Protein AF-A0A1M5D6R0-F1 (afdb_monomer_lite)

Radius of gyration: 14.8 Å; chains: 1; bounding box: 32×32×40 Å

Foldseek 3Di:
DDDDPLSVLLLDKLQQDDLVQQWGDDPPDIDHDDPVVSVCQCVQCVPPNTAGSAFDPDADDPVDQDPPNQARPVPNTGRQDQVNVQVVQQVVQLVVDPVSRGDGSNPDDPDD

Secondary structure (DSSP, 8-state):
----HHHHHHT-BGGGEETTTTEEEETTEEEE--HHHHHHHHHHHTT--SSBSSB-SSPPPGGG---GGGB-TTT-PBBPPHHHHHHHHHHHHGGGSTTSS---TTT-----

pLDDT: mean 92.55, std 9.16, range [39.62, 98.12]

Sequence (112 aa):
MRVGPSARVLSLNVEHLDLAGRHARLGQTSIRWRTATAQLLPHLIAGRTRGPLFLSDRRPAPARRPAETDLCPETGRRRLSYERAEYLFKQATTTLDPTGAGYTLRQLRPRA

Structure (mmCIF, N/CA/C/O backbone):
data_AF-A0A1M5D6R0-F1
#
_entry.id   AF-A0A1M5D6R0-F1
#
loop_
_atom_site.group_PDB
_atom_site.id
_atom_site.type_symbol
_atom_site.label_atom_id
_atom_site.label_alt_id
_atom_site.label_comp_id
_atom_site.label_asym_id
_atom_site.label_entity_id
_atom_site.label_seq_id
_atom_site.pdbx_PDB_ins_code
_atom_site.Cartn_x
_atom_site.Cartn_y
_atom_site.Cartn_z
_atom_site.occupancy
_atom_site.B_iso_or_equiv
_atom_site.auth_seq_id
_atom_site.auth_comp_id
_atom_site.auth_asym_id
_atom_site.auth_atom_id
_atom_site.pdbx_PDB_model_num
ATOM 1 N N . MET A 1 1 ? 14.025 13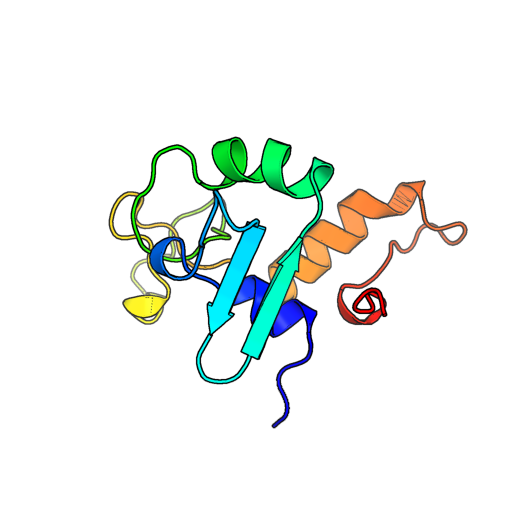.741 8.201 1.00 39.62 1 MET A N 1
ATOM 2 C CA . MET A 1 1 ? 14.077 12.933 6.959 1.00 39.62 1 MET A CA 1
ATOM 3 C C . MET A 1 1 ? 12.732 13.046 6.242 1.00 39.62 1 MET A C 1
ATOM 5 O O . MET A 1 1 ? 11.723 12.660 6.818 1.00 39.62 1 MET A O 1
ATOM 9 N N . ARG A 1 2 ? 12.656 13.655 5.047 1.00 50.28 2 ARG A N 1
ATOM 10 C CA . ARG A 1 2 ? 11.379 13.746 4.309 1.00 50.28 2 ARG A CA 1
ATOM 11 C C . ARG A 1 2 ? 11.038 12.366 3.746 1.00 50.28 2 ARG A C 1
ATOM 13 O O . ARG A 1 2 ? 11.676 11.912 2.805 1.00 50.28 2 ARG A O 1
ATOM 20 N N . VAL A 1 3 ? 10.027 11.717 4.316 1.00 60.84 3 VAL A N 1
ATOM 21 C CA . VAL A 1 3 ? 9.436 10.489 3.769 1.00 60.84 3 VAL A CA 1
ATOM 22 C C . VAL A 1 3 ? 8.895 10.801 2.368 1.00 60.84 3 VAL A C 1
ATOM 24 O O . VAL A 1 3 ? 8.093 11.731 2.212 1.00 60.84 3 VAL A O 1
ATOM 27 N N . GLY A 1 4 ? 9.382 10.076 1.355 1.00 77.62 4 GLY A N 1
ATOM 28 C CA . GLY A 1 4 ? 8.967 10.246 -0.041 1.00 77.62 4 GLY A CA 1
ATOM 29 C C . GLY A 1 4 ? 7.482 9.906 -0.257 1.00 77.62 4 GLY A C 1
ATOM 30 O O . GLY A 1 4 ? 6.893 9.224 0.583 1.00 77.62 4 GLY A O 1
ATOM 31 N N . PRO A 1 5 ? 6.856 10.348 -1.365 1.00 84.69 5 PRO A N 1
ATOM 32 C CA . PRO A 1 5 ? 5.413 10.194 -1.587 1.00 84.69 5 PRO A CA 1
ATOM 33 C C . PRO A 1 5 ? 4.907 8.754 -1.428 1.00 84.69 5 PRO A C 1
ATOM 35 O O . PRO A 1 5 ? 3.944 8.518 -0.704 1.00 84.69 5 PRO A O 1
ATOM 38 N N . SER A 1 6 ? 5.604 7.781 -2.020 1.00 91.19 6 SER A N 1
ATOM 39 C CA . SER A 1 6 ? 5.233 6.360 -1.966 1.00 91.19 6 SER A CA 1
ATOM 40 C C . SER A 1 6 ? 5.288 5.796 -0.545 1.00 91.19 6 SER A C 1
ATOM 42 O O . SER A 1 6 ? 4.402 5.054 -0.133 1.00 91.19 6 SER A O 1
ATOM 44 N N . ALA A 1 7 ? 6.275 6.209 0.253 1.00 91.56 7 ALA A N 1
ATOM 45 C CA . ALA A 1 7 ? 6.374 5.786 1.645 1.00 91.56 7 ALA A CA 1
ATOM 46 C C . ALA A 1 7 ? 5.234 6.359 2.514 1.00 91.56 7 ALA A C 1
ATOM 48 O O . ALA A 1 7 ? 4.767 5.674 3.419 1.00 91.56 7 ALA A O 1
ATOM 49 N N . ARG A 1 8 ? 4.706 7.553 2.193 1.00 92.38 8 ARG A N 1
ATOM 50 C CA . ARG A 1 8 ? 3.501 8.097 2.856 1.00 92.38 8 ARG A CA 1
ATOM 51 C C . ARG A 1 8 ? 2.230 7.330 2.497 1.00 92.38 8 ARG A C 1
ATOM 53 O O . ARG A 1 8 ? 1.358 7.162 3.342 1.00 92.38 8 ARG A O 1
ATOM 60 N N . VAL A 1 9 ? 2.115 6.867 1.252 1.00 94.62 9 VAL A N 1
ATOM 61 C CA . VAL A 1 9 ? 0.996 6.008 0.829 1.00 94.62 9 VAL A CA 1
ATOM 62 C C . VAL A 1 9 ? 1.040 4.676 1.584 1.00 94.62 9 VAL A C 1
ATOM 64 O O . VAL A 1 9 ? 0.021 4.237 2.109 1.00 94.62 9 VAL A O 1
ATOM 67 N N . LEU A 1 10 ? 2.223 4.067 1.716 1.00 95.44 10 LEU A N 1
ATOM 68 C CA . LEU A 1 10 ? 2.401 2.813 2.459 1.00 95.44 10 LEU A CA 1
ATOM 69 C C . LEU A 1 10 ? 2.119 2.952 3.965 1.00 95.44 10 LEU A C 1
ATOM 71 O O . LEU A 1 10 ? 1.711 1.979 4.603 1.00 95.44 10 LEU A O 1
ATOM 75 N N . SER A 1 11 ? 2.277 4.149 4.538 1.00 95.44 11 SER A N 1
ATOM 76 C CA . SER A 1 11 ? 1.948 4.420 5.943 1.00 95.44 11 SER A CA 1
ATOM 77 C C . SER A 1 11 ? 0.461 4.694 6.202 1.00 95.44 11 SER A C 1
ATOM 79 O O . SER A 1 11 ? 0.084 4.925 7.348 1.00 95.44 11 SER A O 1
ATOM 81 N N . LEU A 1 12 ? -0.406 4.687 5.182 1.00 96.75 12 LEU A N 1
ATOM 82 C CA . LEU A 1 12 ? -1.842 4.878 5.397 1.00 96.75 12 LEU A CA 1
ATOM 83 C C . LEU A 1 12 ? -2.453 3.716 6.189 1.00 96.75 12 LEU A C 1
ATOM 85 O O . LEU A 1 12 ? -2.106 2.550 5.985 1.00 96.75 12 LEU A O 1
ATOM 89 N N . ASN A 1 13 ? -3.393 4.053 7.063 1.00 97.12 13 ASN A N 1
ATOM 90 C CA . ASN A 1 13 ? -4.329 3.124 7.669 1.00 97.12 13 ASN A CA 1
ATOM 91 C C . ASN A 1 13 ? -5.707 3.300 7.033 1.00 97.12 13 ASN A C 1
ATOM 93 O O . ASN A 1 13 ? -5.957 4.305 6.364 1.00 97.12 13 ASN A O 1
ATOM 97 N N . VAL A 1 14 ? -6.595 2.333 7.248 1.00 97.81 14 VAL A N 1
ATOM 98 C CA . VAL A 1 14 ? -7.977 2.397 6.758 1.00 97.81 14 VAL A CA 1
ATOM 99 C C . VAL A 1 14 ? -8.711 3.607 7.341 1.00 97.81 14 VAL A C 1
ATOM 101 O O . VAL A 1 14 ? -9.369 4.326 6.597 1.00 97.81 14 VAL A O 1
ATOM 104 N N . GLU A 1 15 ? -8.511 3.913 8.624 1.00 96.25 15 GLU A N 1
ATOM 105 C CA . GLU A 1 15 ? -9.126 5.067 9.292 1.00 96.25 15 GLU A CA 1
ATOM 106 C C . GLU A 1 15 ? -8.645 6.432 8.766 1.00 96.25 15 GLU A C 1
ATOM 108 O O . GLU A 1 15 ? -9.239 7.460 9.077 1.00 96.25 15 GLU A O 1
ATOM 113 N N . HIS A 1 16 ? -7.588 6.470 7.947 1.00 97.19 16 HIS A N 1
ATOM 114 C CA . HIS A 1 16 ? -7.155 7.704 7.287 1.00 97.19 16 HIS A CA 1
ATOM 115 C C . HIS A 1 16 ? -7.953 8.011 6.013 1.00 97.19 16 HIS A C 1
ATOM 117 O O . HIS A 1 16 ? -7.766 9.089 5.444 1.00 97.19 16 HIS A O 1
ATOM 123 N N . LEU A 1 17 ? -8.752 7.061 5.509 1.00 97.56 17 LEU A N 1
ATOM 124 C CA . LEU A 1 17 ? -9.401 7.147 4.203 1.00 97.56 17 LEU A CA 1
ATOM 125 C C . LEU A 1 17 ? -10.796 7.772 4.301 1.00 97.56 17 LEU A C 1
ATOM 127 O O . LEU A 1 17 ? -11.673 7.259 4.986 1.00 97.56 17 LEU A O 1
ATOM 131 N N . ASP A 1 18 ? -11.034 8.803 3.497 1.00 96.88 18 ASP A N 1
ATOM 132 C CA . ASP A 1 18 ? -12.366 9.221 3.073 1.00 96.88 18 ASP A CA 1
ATOM 133 C C . ASP A 1 18 ? -12.642 8.631 1.681 1.00 96.88 18 ASP A C 1
ATOM 135 O O . ASP A 1 18 ? -12.180 9.132 0.647 1.00 96.88 18 ASP A O 1
ATOM 139 N N . LEU A 1 19 ? -13.379 7.517 1.659 1.00 96.50 19 LEU A N 1
ATOM 140 C CA . LEU A 1 19 ? -13.705 6.797 0.427 1.00 96.50 19 LEU A CA 1
ATOM 141 C C . LEU A 1 19 ? -14.652 7.592 -0.478 1.00 96.50 19 LEU A C 1
ATOM 143 O O . LEU A 1 19 ? -14.474 7.576 -1.699 1.00 96.50 19 LEU A O 1
ATOM 147 N N . ALA A 1 20 ? -15.613 8.315 0.104 1.00 95.19 20 ALA A N 1
ATOM 148 C CA . ALA A 1 20 ? -16.582 9.111 -0.642 1.00 95.19 20 ALA A CA 1
ATOM 149 C C . ALA A 1 20 ? -15.909 10.344 -1.265 1.00 95.19 20 ALA A C 1
ATOM 151 O O . ALA A 1 20 ? -16.039 10.591 -2.468 1.00 95.19 20 ALA A O 1
ATOM 152 N N . GLY A 1 21 ? -15.110 11.065 -0.474 1.00 96.25 21 GLY A N 1
ATOM 153 C CA . GLY A 1 21 ? -14.336 12.224 -0.920 1.00 96.25 21 GLY A CA 1
ATOM 154 C C . GLY A 1 21 ? -13.060 11.880 -1.692 1.00 96.25 21 GLY A C 1
ATOM 155 O O . GLY A 1 21 ? -12.360 12.792 -2.139 1.00 96.25 21 GLY A O 1
ATOM 156 N N . ARG A 1 22 ? -12.745 10.588 -1.867 1.00 97.44 22 ARG A N 1
ATOM 157 C CA . ARG A 1 22 ? -11.571 10.062 -2.587 1.00 97.44 22 ARG A CA 1
ATOM 158 C C . ARG A 1 22 ? -10.248 10.695 -2.152 1.00 97.44 22 ARG A C 1
ATOM 160 O O . ARG A 1 22 ? -9.410 11.072 -2.985 1.00 97.44 22 ARG A O 1
ATOM 167 N N . HIS A 1 23 ? -10.068 10.829 -0.845 1.00 96.38 23 HIS A N 1
ATOM 168 C CA . HIS A 1 23 ? -8.836 11.354 -0.284 1.00 96.38 23 HIS A CA 1
ATOM 169 C C . HIS A 1 23 ? -8.482 10.703 1.051 1.00 96.38 23 HIS A C 1
ATOM 171 O O . HIS A 1 23 ? -9.323 10.139 1.734 1.00 96.38 23 HIS A O 1
ATOM 177 N N . ALA A 1 24 ? -7.213 10.790 1.428 1.00 96.44 24 ALA A N 1
ATOM 178 C CA . ALA A 1 24 ? -6.724 10.406 2.738 1.00 96.44 24 ALA A CA 1
ATOM 179 C C . ALA A 1 24 ? -5.994 11.576 3.383 1.00 96.44 24 ALA A C 1
ATOM 181 O O . ALA A 1 24 ? -5.408 12.416 2.685 1.00 96.44 24 ALA A O 1
ATOM 182 N N . ARG A 1 25 ? -5.999 11.611 4.716 1.00 93.75 25 ARG A N 1
ATOM 183 C CA . ARG A 1 25 ? -5.272 12.610 5.502 1.00 93.75 25 ARG A CA 1
ATOM 184 C C . ARG A 1 25 ? -4.326 11.923 6.484 1.00 93.75 25 ARG A C 1
ATOM 186 O O . ARG A 1 25 ? -4.727 11.044 7.234 1.00 93.75 25 ARG A O 1
ATOM 193 N N . LEU A 1 26 ? -3.065 12.346 6.470 1.00 89.50 26 LEU A N 1
ATOM 194 C CA . LEU A 1 26 ? -2.013 11.885 7.374 1.00 89.50 26 LEU A CA 1
ATOM 195 C C . LEU A 1 26 ? -1.252 13.106 7.898 1.00 89.50 26 LEU A C 1
ATOM 197 O O . LEU A 1 26 ? -0.402 13.672 7.202 1.00 89.50 26 LEU A O 1
ATOM 201 N N . GLY A 1 27 ? -1.595 13.548 9.109 1.00 87.62 27 GLY A N 1
ATOM 202 C CA . GLY A 1 27 ? -1.135 14.833 9.637 1.00 87.62 27 GLY A CA 1
ATOM 203 C C . GLY A 1 27 ? -1.466 15.972 8.666 1.00 87.62 27 GLY A C 1
AT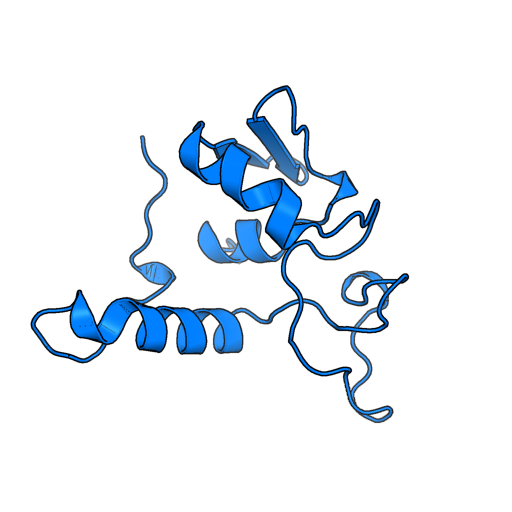OM 204 O O . GLY A 1 27 ? -2.612 16.135 8.255 1.00 87.62 27 GLY A O 1
ATOM 205 N N . GLN A 1 28 ? -0.443 16.719 8.245 1.00 86.12 28 GLN A N 1
ATOM 206 C CA . GLN A 1 28 ? -0.575 17.824 7.282 1.00 86.12 28 GLN A CA 1
ATOM 207 C C . GLN A 1 28 ? -0.578 17.375 5.809 1.00 86.12 28 GLN A C 1
ATOM 209 O O . GLN A 1 28 ? -0.709 18.195 4.905 1.00 86.12 28 GLN A O 1
ATOM 214 N N . THR A 1 29 ? -0.406 16.079 5.530 1.00 85.94 29 THR A N 1
ATOM 215 C CA . THR A 1 29 ? -0.397 15.563 4.155 1.00 85.94 29 THR A CA 1
ATOM 216 C C . THR A 1 29 ? -1.796 15.113 3.748 1.00 85.94 29 THR A C 1
ATOM 218 O O . THR A 1 29 ? -2.420 14.318 4.450 1.00 85.94 29 THR A O 1
ATOM 221 N N . SER A 1 30 ? -2.257 15.559 2.578 1.00 91.94 30 SER A N 1
ATOM 222 C CA . SER A 1 30 ? -3.440 15.012 1.908 1.00 91.94 30 SER A CA 1
ATOM 223 C C . SER A 1 30 ? -3.032 14.242 0.653 1.00 91.94 30 SER A C 1
ATOM 225 O O . SER A 1 30 ? -2.172 14.689 -0.105 1.00 91.94 30 SER A O 1
ATOM 227 N N . ILE A 1 31 ? -3.638 13.075 0.445 1.00 93.75 31 ILE A N 1
ATOM 228 C CA . ILE A 1 31 ? -3.453 12.234 -0.740 1.00 93.75 31 ILE A CA 1
ATOM 229 C C . ILE A 1 31 ? -4.815 12.113 -1.411 1.00 93.75 31 ILE A C 1
ATOM 231 O O . ILE A 1 31 ? -5.769 11.715 -0.757 1.00 93.75 31 ILE A O 1
ATOM 235 N N . ARG A 1 32 ? -4.918 12.439 -2.699 1.00 94.88 32 ARG A N 1
ATOM 236 C CA . ARG A 1 32 ? -6.148 12.271 -3.486 1.00 94.88 32 ARG A CA 1
ATOM 237 C C . ARG A 1 32 ? -5.979 11.162 -4.509 1.00 94.88 32 ARG A C 1
ATOM 239 O O . ARG A 1 32 ? -4.874 10.934 -5.001 1.00 94.88 32 ARG A O 1
ATOM 246 N N . TRP A 1 33 ? -7.078 10.513 -4.870 1.00 94.81 33 TRP A N 1
ATOM 247 C CA . TRP A 1 33 ? -7.083 9.507 -5.926 1.00 94.81 33 TRP A CA 1
ATOM 248 C C . TRP A 1 33 ? -8.271 9.653 -6.873 1.00 94.81 33 TRP A C 1
ATOM 250 O O . TRP A 1 33 ? -9.266 10.322 -6.596 1.00 94.81 33 TRP A O 1
ATOM 260 N N . ARG A 1 34 ? -8.140 9.031 -8.047 1.00 95.06 34 ARG A N 1
ATOM 261 C CA . ARG A 1 34 ? -9.162 9.041 -9.100 1.00 95.06 34 ARG A CA 1
ATOM 262 C C . ARG A 1 34 ? -10.065 7.813 -8.995 1.00 95.06 34 ARG A C 1
ATOM 264 O O . ARG A 1 34 ? -9.796 6.888 -8.230 1.00 95.06 34 ARG A O 1
ATOM 271 N N . THR A 1 35 ? -11.114 7.795 -9.813 1.00 96.00 35 THR A N 1
ATOM 272 C CA . THR A 1 35 ? -12.123 6.727 -9.875 1.00 96.00 35 THR A CA 1
ATOM 273 C C . THR A 1 35 ? -11.518 5.326 -9.988 1.00 96.00 35 THR A C 1
ATOM 275 O O . THR A 1 35 ? -11.930 4.444 -9.247 1.00 96.00 35 THR A O 1
ATOM 278 N N . ALA A 1 36 ? -10.492 5.130 -10.826 1.00 95.31 36 ALA A N 1
ATOM 279 C CA . ALA A 1 36 ? -9.852 3.820 -10.992 1.00 95.31 36 ALA A CA 1
ATOM 280 C C . ALA A 1 36 ? -9.265 3.275 -9.675 1.00 95.31 36 ALA A C 1
ATOM 282 O O . ALA A 1 36 ? -9.478 2.121 -9.324 1.00 95.31 36 ALA A O 1
ATOM 283 N N . THR A 1 37 ? -8.586 4.114 -8.887 1.00 95.62 37 THR A N 1
ATOM 284 C CA . THR A 1 37 ? -8.097 3.711 -7.558 1.00 95.62 37 THR A CA 1
ATOM 285 C C . THR A 1 37 ? -9.251 3.474 -6.587 1.00 95.62 37 THR A C 1
ATOM 287 O O . THR A 1 37 ? -9.200 2.531 -5.805 1.00 95.62 37 THR A O 1
ATOM 290 N N . ALA A 1 38 ? -10.308 4.293 -6.652 1.00 97.12 38 ALA A N 1
ATOM 291 C CA . ALA A 1 38 ? -11.481 4.131 -5.792 1.00 97.12 38 ALA A CA 1
ATOM 292 C C . ALA A 1 38 ? -12.173 2.772 -6.000 1.00 97.12 38 ALA A C 1
ATOM 294 O O . ALA A 1 38 ? -12.647 2.190 -5.034 1.00 97.12 38 ALA A O 1
ATOM 295 N N . GLN A 1 39 ? -12.170 2.235 -7.222 1.00 97.06 39 GLN A N 1
ATOM 296 C CA . GLN A 1 39 ? -12.718 0.908 -7.531 1.00 97.06 39 GLN A CA 1
ATOM 297 C C . GLN A 1 39 ? -11.867 -0.245 -6.965 1.00 97.06 39 GLN A C 1
ATOM 299 O O . GLN A 1 39 ? -12.392 -1.310 -6.639 1.00 97.06 39 GLN A O 1
ATOM 304 N N . LEU A 1 40 ? -10.557 -0.041 -6.807 1.00 97.25 40 LEU A N 1
ATOM 305 C CA . LEU A 1 40 ? -9.641 -1.050 -6.262 1.00 97.25 40 LEU A CA 1
ATOM 306 C C . LEU A 1 40 ? -9.601 -1.049 -4.727 1.00 97.25 40 LEU A C 1
ATOM 308 O O . LEU A 1 40 ? -9.341 -2.088 -4.120 1.00 97.25 40 LEU A O 1
ATOM 312 N N . LEU A 1 41 ? -9.873 0.093 -4.087 1.00 97.62 41 LEU A N 1
ATOM 313 C CA . LEU A 1 41 ? -9.784 0.231 -2.631 1.00 97.62 41 LEU A CA 1
ATOM 314 C C . LEU A 1 41 ? -10.657 -0.762 -1.846 1.00 97.62 41 LEU A C 1
ATOM 316 O O . LEU A 1 41 ? -10.118 -1.341 -0.907 1.00 97.62 41 LEU A O 1
ATOM 320 N N . PRO A 1 42 ? -11.928 -1.041 -2.200 1.00 97.31 42 PRO A N 1
ATOM 321 C CA . PRO A 1 42 ? -12.736 -2.027 -1.478 1.00 97.31 42 PRO A CA 1
ATOM 322 C C . PRO A 1 42 ? -12.088 -3.416 -1.416 1.00 97.31 42 PRO A C 1
ATOM 324 O O . PRO A 1 42 ? -12.106 -4.053 -0.366 1.00 97.31 42 PRO A O 1
ATOM 327 N N . HIS A 1 43 ? -11.443 -3.847 -2.505 1.00 96.12 43 HIS A N 1
ATOM 328 C CA . HIS A 1 43 ? -10.734 -5.126 -2.574 1.00 96.12 43 HIS A CA 1
ATOM 329 C C . HIS A 1 43 ? -9.496 -5.138 -1.671 1.00 96.12 43 HIS A C 1
ATOM 331 O O . HIS A 1 43 ? -9.236 -6.121 -0.983 1.00 96.12 43 HIS A O 1
ATOM 337 N N . LEU A 1 44 ? -8.750 -4.030 -1.637 1.00 95.31 44 LEU A N 1
ATOM 338 C CA . LEU A 1 44 ? -7.585 -3.887 -0.764 1.00 95.31 44 LEU A CA 1
ATOM 339 C C . LEU A 1 44 ? -7.985 -3.801 0.718 1.00 95.31 44 LEU A C 1
ATOM 341 O O . LEU A 1 44 ? -7.313 -4.370 1.578 1.00 95.31 44 LEU A O 1
ATOM 345 N N . ILE A 1 45 ? -9.071 -3.090 1.028 1.00 97.69 45 ILE A N 1
ATOM 346 C CA . ILE A 1 45 ? -9.600 -2.917 2.387 1.00 97.69 45 ILE A CA 1
ATOM 347 C C . ILE A 1 45 ? -10.181 -4.234 2.902 1.00 97.69 45 ILE A C 1
ATOM 349 O O . ILE A 1 45 ? -9.946 -4.576 4.057 1.00 97.69 45 ILE A O 1
ATOM 353 N N . ALA A 1 46 ? -10.867 -5.000 2.050 1.00 96.38 46 ALA A N 1
ATOM 354 C CA . ALA A 1 46 ? -11.429 -6.308 2.385 1.00 96.38 46 ALA A CA 1
ATOM 355 C C . ALA A 1 46 ? -12.314 -6.276 3.650 1.00 96.38 46 ALA A C 1
ATOM 357 O O . ALA A 1 46 ? -12.187 -7.121 4.531 1.00 96.38 46 ALA A O 1
ATOM 358 N N . GLY A 1 47 ? -13.171 -5.254 3.764 1.00 96.56 47 GLY A N 1
ATOM 359 C CA . GLY A 1 47 ? -14.115 -5.083 4.879 1.00 96.56 47 GLY A CA 1
ATOM 360 C C . GLY A 1 47 ? -13.516 -4.561 6.190 1.00 96.56 47 GLY A C 1
ATOM 361 O O . GLY A 1 47 ? -14.272 -4.244 7.104 1.00 96.56 47 GLY A O 1
ATOM 362 N N . ARG A 1 48 ? -12.187 -4.422 6.282 1.00 97.12 48 ARG A N 1
ATOM 363 C CA . ARG A 1 48 ? -11.514 -3.902 7.482 1.00 97.12 48 ARG A CA 1
ATOM 364 C C . ARG A 1 48 ? -11.941 -2.469 7.763 1.00 97.12 48 ARG A C 1
ATOM 366 O O . ARG A 1 48 ? -12.118 -1.684 6.835 1.00 97.12 48 ARG A O 1
ATOM 373 N N . THR A 1 49 ? -12.025 -2.111 9.040 1.00 96.19 49 THR A N 1
ATOM 374 C CA . THR A 1 49 ? -12.380 -0.739 9.461 1.00 96.19 49 THR A CA 1
ATOM 375 C C . THR A 1 49 ? -11.193 0.044 10.012 1.00 96.19 49 THR A C 1
ATOM 377 O O . THR A 1 49 ? -11.248 1.270 10.077 1.00 96.19 49 THR A O 1
ATOM 380 N N . ARG A 1 50 ? -10.102 -0.642 10.379 1.00 96.62 50 ARG A N 1
ATOM 381 C CA . ARG A 1 50 ? -8.900 -0.019 10.952 1.00 96.62 50 ARG A CA 1
ATOM 382 C C . ARG A 1 50 ? -7.601 -0.769 10.648 1.00 96.62 50 ARG A C 1
ATOM 384 O O . ARG A 1 50 ? -7.598 -1.951 10.292 1.00 96.62 50 ARG A O 1
ATOM 391 N N . GLY A 1 51 ? -6.479 -0.087 10.863 1.00 97.38 51 GLY A N 1
ATOM 392 C CA . GLY A 1 51 ? -5.125 -0.632 10.738 1.00 97.38 51 GLY A CA 1
ATOM 393 C C . GLY A 1 51 ? -4.506 -0.434 9.349 1.00 97.38 51 GLY A C 1
ATOM 394 O O . GLY A 1 51 ? -5.113 0.205 8.488 1.00 97.38 51 GLY A O 1
ATOM 395 N N . PRO A 1 52 ? -3.293 -0.966 9.101 1.00 97.94 52 PRO A N 1
ATOM 396 C CA . PRO A 1 52 ? -2.517 -0.646 7.901 1.00 97.94 52 PRO A CA 1
ATOM 397 C C . PRO A 1 52 ? -3.255 -0.972 6.602 1.00 97.94 52 PRO A C 1
ATOM 399 O O . PRO A 1 52 ? -3.723 -2.095 6.424 1.00 97.94 52 PRO A O 1
ATOM 402 N N . LEU A 1 53 ? -3.327 -0.027 5.661 1.00 97.81 53 LEU A N 1
ATOM 403 C CA . LEU A 1 53 ? -4.015 -0.233 4.382 1.00 97.81 53 LEU A CA 1
ATOM 404 C C . LEU A 1 53 ? -3.361 -1.365 3.578 1.00 97.81 53 LEU A C 1
ATOM 406 O O . LEU A 1 53 ? -4.044 -2.290 3.137 1.00 97.81 53 LEU A O 1
ATOM 410 N N . PHE A 1 54 ? -2.033 -1.319 3.459 1.00 97.69 54 PHE A N 1
ATOM 411 C CA . PHE A 1 54 ? -1.227 -2.333 2.785 1.00 97.69 54 PHE A CA 1
ATOM 412 C C . PHE A 1 54 ? -0.663 -3.321 3.800 1.00 97.69 54 PHE A C 1
ATOM 414 O O . PHE A 1 54 ? 0.105 -2.940 4.687 1.00 97.69 54 PHE A O 1
ATOM 421 N N . LEU A 1 55 ? -1.009 -4.595 3.645 1.00 97.38 55 LEU A N 1
ATOM 422 C CA . LEU A 1 55 ? -0.549 -5.678 4.510 1.00 97.38 55 LEU A CA 1
ATOM 423 C C . LEU A 1 55 ? 0.440 -6.577 3.775 1.00 97.38 55 LEU A C 1
ATOM 425 O O . LEU A 1 55 ? 0.352 -6.751 2.563 1.00 97.38 55 LEU A O 1
ATOM 429 N N . SER A 1 56 ? 1.365 -7.185 4.513 1.00 94.94 56 SER A N 1
ATOM 430 C CA . SER A 1 56 ? 2.101 -8.337 3.998 1.00 94.94 56 SER A CA 1
ATOM 431 C C . SER A 1 56 ? 1.231 -9.590 4.022 1.00 94.94 56 SER A C 1
ATOM 433 O O . SER A 1 56 ? 0.437 -9.773 4.942 1.00 94.94 56 SER A O 1
ATOM 435 N N . ASP A 1 57 ? 1.457 -10.509 3.084 1.00 91.06 57 ASP A N 1
ATOM 436 C CA . ASP A 1 57 ? 0.677 -11.753 2.989 1.00 91.06 57 ASP A CA 1
ATOM 437 C C .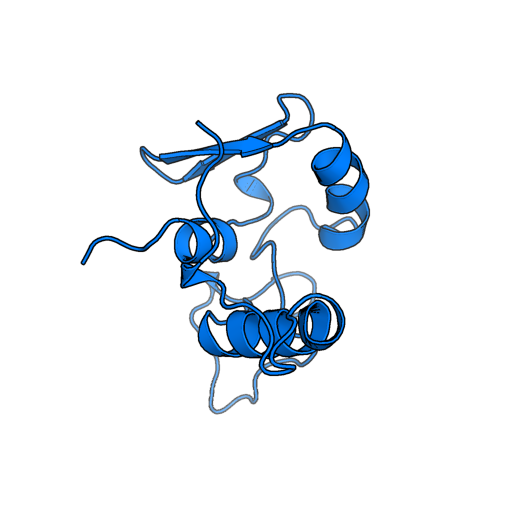 ASP A 1 57 ? 0.801 -12.636 4.235 1.00 91.06 57 ASP A C 1
ATOM 439 O O . ASP A 1 57 ? -0.159 -13.275 4.665 1.00 91.06 57 ASP A O 1
ATOM 443 N N . ARG A 1 58 ? 1.994 -12.656 4.841 1.00 89.56 58 ARG A N 1
ATOM 444 C CA . ARG A 1 58 ? 2.311 -13.484 6.009 1.00 89.56 58 ARG A CA 1
ATOM 445 C C . ARG A 1 58 ? 2.242 -12.682 7.303 1.00 89.56 58 ARG A C 1
ATOM 447 O O . ARG A 1 58 ? 2.564 -11.492 7.335 1.00 89.56 58 ARG A O 1
ATOM 454 N N . ARG A 1 59 ? 1.874 -13.365 8.390 1.00 91.75 59 ARG A N 1
ATOM 455 C CA . ARG A 1 59 ? 1.992 -12.835 9.754 1.00 91.75 59 ARG A CA 1
ATOM 456 C C . ARG A 1 59 ? 3.470 -12.753 10.165 1.00 91.75 59 ARG A C 1
ATOM 458 O O . ARG A 1 59 ? 4.258 -13.601 9.737 1.00 91.75 59 ARG A O 1
ATOM 465 N N . PRO A 1 60 ? 3.867 -11.749 10.963 1.00 90.88 60 PRO A N 1
ATOM 466 C CA . PRO A 1 60 ? 5.220 -11.686 11.501 1.00 90.88 60 PRO A CA 1
ATOM 467 C C . PRO A 1 60 ? 5.481 -12.857 12.455 1.00 90.88 60 PRO A C 1
ATOM 469 O O . PRO A 1 60 ? 4.584 -13.302 13.170 1.00 90.88 60 PRO A O 1
ATOM 472 N N . ALA A 1 61 ? 6.725 -13.336 12.484 1.00 89.75 61 ALA A N 1
ATOM 473 C CA . ALA A 1 61 ? 7.157 -14.308 13.483 1.00 89.75 61 ALA A CA 1
ATOM 474 C C . ALA A 1 61 ? 7.113 -13.679 14.892 1.00 89.75 61 ALA A C 1
ATOM 476 O O . ALA A 1 61 ? 7.401 -12.483 15.010 1.00 89.75 61 ALA A O 1
ATOM 477 N N . PRO A 1 62 ? 6.831 -14.450 15.962 1.00 85.12 62 PRO A N 1
ATOM 478 C CA . PRO A 1 62 ? 6.741 -13.918 17.327 1.00 85.12 62 PRO A CA 1
ATOM 479 C C . PRO A 1 62 ? 7.975 -13.115 17.762 1.00 85.12 62 PRO A C 1
ATOM 481 O O . PRO A 1 62 ? 7.838 -12.046 18.346 1.00 85.12 62 PRO A O 1
ATOM 484 N N . ALA A 1 63 ? 9.171 -13.579 17.388 1.00 88.75 63 ALA A N 1
ATOM 485 C CA . ALA A 1 63 ? 10.447 -12.929 17.700 1.00 88.75 63 ALA A CA 1
ATOM 486 C C . ALA A 1 63 ? 10.708 -11.618 16.924 1.00 88.75 63 ALA A C 1
ATOM 488 O O . ALA A 1 63 ? 11.708 -10.949 17.161 1.00 88.75 63 ALA A O 1
ATOM 489 N N . ARG A 1 64 ? 9.853 -11.259 15.957 1.00 84.00 64 ARG A N 1
ATOM 490 C CA . ARG A 1 64 ? 9.980 -10.055 15.115 1.00 84.00 64 ARG A CA 1
ATOM 491 C C . ARG A 1 64 ? 8.650 -9.309 15.042 1.00 84.00 64 ARG A C 1
ATOM 493 O O . ARG A 1 64 ? 8.208 -8.915 13.958 1.00 84.00 64 ARG A O 1
ATOM 500 N N . ARG A 1 65 ? 7.979 -9.180 16.189 1.00 85.38 65 ARG A N 1
ATOM 501 C CA . ARG A 1 65 ? 6.712 -8.456 16.279 1.00 85.38 65 ARG A CA 1
ATOM 502 C C . ARG A 1 65 ? 6.971 -6.964 16.001 1.00 85.38 65 ARG A C 1
ATOM 504 O O . ARG A 1 65 ? 7.810 -6.373 16.675 1.00 85.38 65 ARG A O 1
ATOM 511 N N . PRO A 1 66 ? 6.316 -6.369 14.991 1.00 88.19 66 PRO A N 1
ATOM 512 C CA . PRO A 1 66 ? 6.427 -4.939 14.727 1.00 88.19 66 PRO A CA 1
ATOM 513 C C . PRO A 1 66 ? 5.663 -4.136 15.790 1.00 88.19 66 PRO A C 1
ATOM 515 O O . PRO A 1 66 ? 4.988 -4.714 16.645 1.00 88.19 66 PRO A O 1
ATOM 518 N N . ALA A 1 67 ? 5.747 -2.807 15.711 1.00 91.38 67 ALA A N 1
ATOM 519 C CA . ALA A 1 67 ? 4.920 -1.923 16.525 1.00 91.38 67 ALA A CA 1
ATOM 520 C C . ALA A 1 67 ? 3.427 -2.250 16.348 1.00 91.38 67 ALA A C 1
ATOM 522 O O . ALA A 1 67 ? 2.997 -2.656 15.265 1.00 91.38 67 ALA A O 1
ATOM 523 N N . GLU A 1 68 ? 2.627 -2.051 17.396 1.00 91.06 68 GLU A N 1
ATOM 524 C CA . GLU A 1 68 ? 1.186 -2.344 17.360 1.00 91.06 68 GLU A CA 1
ATOM 525 C C . GLU A 1 68 ? 0.461 -1.565 16.256 1.00 91.06 68 GLU A C 1
ATOM 527 O O . GLU A 1 68 ? -0.414 -2.103 15.585 1.00 91.06 68 GLU A O 1
ATOM 532 N N . THR A 1 69 ? 0.896 -0.331 15.994 1.00 91.19 69 THR A N 1
ATOM 533 C CA . THR A 1 69 ? 0.391 0.532 14.914 1.00 91.19 69 THR A CA 1
ATOM 534 C C . THR A 1 69 ? 0.656 -0.015 13.507 1.00 91.19 69 THR A C 1
ATOM 536 O O . THR A 1 69 ? 0.001 0.394 12.545 1.00 91.19 69 THR A O 1
ATOM 539 N N . ASP A 1 70 ? 1.592 -0.954 13.373 1.00 95.50 70 ASP A N 1
ATOM 540 C CA . ASP A 1 70 ? 1.915 -1.652 12.132 1.00 95.50 70 ASP A CA 1
ATOM 541 C C . ASP A 1 70 ? 1.306 -3.055 12.069 1.00 95.50 70 ASP A C 1
ATOM 543 O O . ASP A 1 70 ? 1.558 -3.781 11.108 1.00 95.50 70 ASP A O 1
ATOM 547 N N . LEU A 1 71 ? 0.487 -3.455 13.044 1.00 96.19 71 LEU A N 1
ATOM 548 C CA . LEU A 1 71 ? -0.291 -4.689 13.000 1.00 96.19 71 LEU A CA 1
ATOM 549 C C . LEU A 1 71 ? -1.746 -4.391 12.658 1.00 96.19 71 LEU A C 1
ATOM 551 O O . LEU A 1 71 ? -2.385 -3.507 13.219 1.00 96.19 71 LEU A O 1
ATOM 555 N N . CYS A 1 72 ? -2.307 -5.176 11.744 1.00 96.50 72 CYS A N 1
ATOM 556 C CA . CYS A 1 72 ? -3.745 -5.185 11.540 1.00 96.50 72 CYS A CA 1
ATOM 557 C C . CYS A 1 72 ? -4.412 -5.939 12.700 1.00 96.50 72 CYS A C 1
ATOM 559 O O . CYS A 1 72 ? -4.147 -7.136 12.855 1.00 96.50 72 CYS A O 1
ATOM 561 N N . PRO A 1 73 ? -5.305 -5.295 13.471 1.00 95.12 73 PRO A N 1
ATOM 562 C CA . PRO A 1 73 ? -5.929 -5.922 14.636 1.00 95.12 73 PRO A CA 1
ATOM 563 C C . PRO A 1 73 ? -6.878 -7.065 14.257 1.00 95.12 73 PRO A C 1
ATOM 565 O O . PRO A 1 73 ? -7.101 -7.964 15.055 1.00 95.12 73 PRO A O 1
ATOM 568 N N . GLU A 1 74 ? -7.414 -7.054 13.036 1.00 94.62 74 GLU A N 1
ATOM 569 C CA . GLU A 1 74 ? -8.351 -8.075 12.557 1.00 94.62 74 GLU A CA 1
ATOM 570 C C . GLU A 1 74 ? -7.625 -9.317 12.012 1.00 94.62 74 GLU A C 1
ATOM 572 O O . GLU A 1 74 ? -8.059 -10.447 12.212 1.00 94.62 74 GLU A O 1
ATOM 577 N N . THR A 1 75 ? -6.487 -9.135 11.330 1.00 94.00 75 THR A N 1
ATOM 578 C CA . THR A 1 75 ? -5.810 -10.237 10.614 1.00 94.00 75 THR A CA 1
ATOM 579 C C . THR A 1 75 ? -4.517 -10.713 11.277 1.00 94.00 75 THR A C 1
ATOM 581 O O . THR A 1 75 ? -4.019 -11.798 10.947 1.00 94.00 75 THR A O 1
ATOM 584 N N . GLY A 1 76 ? -3.932 -9.902 12.164 1.00 94.62 76 GLY A N 1
ATOM 585 C CA . GLY A 1 76 ? -2.600 -10.102 12.742 1.00 94.62 76 GLY A CA 1
ATOM 586 C C . GLY A 1 76 ? -1.450 -9.947 11.738 1.00 94.62 76 GLY A C 1
ATOM 587 O O . GLY A 1 76 ? -0.305 -10.270 12.055 1.00 94.62 76 GLY A O 1
ATOM 588 N N . ARG A 1 77 ? -1.729 -9.512 10.503 1.00 96.06 77 ARG A N 1
ATOM 589 C CA . ARG A 1 77 ? -0.701 -9.260 9.483 1.00 96.06 77 ARG A CA 1
ATOM 590 C C . ARG A 1 77 ? -0.077 -7.889 9.703 1.00 96.06 77 ARG A C 1
ATOM 592 O O . ARG A 1 77 ? -0.744 -6.966 10.167 1.00 96.06 77 ARG A O 1
ATOM 599 N N . ARG A 1 78 ? 1.201 -7.758 9.352 1.00 96.44 78 ARG A N 1
ATOM 600 C CA . ARG A 1 78 ? 1.929 -6.493 9.484 1.00 96.44 78 ARG A CA 1
ATOM 601 C C . ARG A 1 78 ? 1.732 -5.583 8.272 1.00 96.44 78 ARG A C 1
ATOM 603 O O . ARG A 1 78 ? 1.428 -6.074 7.183 1.00 96.44 78 ARG A O 1
ATOM 610 N N . ARG A 1 79 ? 1.998 -4.287 8.443 1.00 97.19 79 ARG A N 1
ATOM 611 C CA . ARG A 1 79 ? 2.152 -3.319 7.355 1.00 97.19 79 ARG A CA 1
ATOM 612 C C . ARG A 1 79 ? 3.187 -3.814 6.347 1.00 97.19 79 ARG A C 1
ATOM 614 O O . ARG A 1 79 ? 4.238 -4.351 6.711 1.00 97.19 79 ARG A O 1
ATOM 621 N N . LEU A 1 80 ? 2.894 -3.612 5.070 1.00 96.94 80 LEU A N 1
ATOM 622 C CA . LEU A 1 80 ? 3.846 -3.847 3.996 1.00 96.94 80 LEU A CA 1
ATOM 623 C C . LEU A 1 80 ? 5.019 -2.858 4.110 1.00 96.94 80 LEU A C 1
ATOM 625 O O . LEU A 1 80 ? 4.815 -1.646 4.051 1.00 96.94 80 LEU A O 1
ATOM 629 N N . SER A 1 81 ? 6.243 -3.367 4.276 1.00 94.25 81 SER A N 1
ATOM 630 C CA . SER A 1 81 ? 7.432 -2.508 4.324 1.00 94.25 81 SER A CA 1
ATOM 631 C C . SER A 1 81 ? 7.716 -1.883 2.958 1.00 94.25 81 SER A C 1
ATOM 633 O O . SER A 1 81 ? 7.299 -2.417 1.926 1.00 94.25 81 SER A O 1
ATOM 635 N N . TYR A 1 82 ? 8.461 -0.777 2.944 1.00 95.19 82 TYR A N 1
ATOM 636 C CA . TYR A 1 82 ? 8.861 -0.129 1.697 1.00 95.19 82 TYR A CA 1
ATOM 637 C C . TYR A 1 82 ? 9.690 -1.071 0.816 1.00 95.19 82 TYR A C 1
ATOM 639 O O . TYR A 1 82 ? 9.406 -1.185 -0.371 1.00 95.19 82 TYR A O 1
ATOM 647 N N . GLU A 1 83 ? 10.650 -1.807 1.385 1.00 95.06 83 GLU A N 1
ATOM 648 C CA . GLU A 1 83 ? 11.504 -2.725 0.619 1.00 95.06 83 GLU A CA 1
ATOM 649 C C . GLU A 1 83 ? 10.681 -3.841 -0.021 1.00 95.06 83 GLU A C 1
ATOM 651 O O . GLU A 1 83 ? 10.876 -4.183 -1.189 1.00 95.06 83 GLU A O 1
ATOM 656 N N . ARG A 1 84 ? 9.720 -4.403 0.726 1.00 96.44 84 ARG A N 1
ATOM 657 C CA . ARG A 1 84 ? 8.854 -5.450 0.186 1.00 96.44 84 ARG A CA 1
ATOM 658 C C . ARG A 1 84 ? 7.908 -4.895 -0.874 1.00 96.44 84 ARG A C 1
ATOM 660 O O . ARG A 1 84 ? 7.704 -5.561 -1.885 1.00 96.44 84 ARG A O 1
ATOM 667 N N . ALA A 1 85 ? 7.351 -3.705 -0.661 1.00 97.19 85 ALA A N 1
ATOM 668 C CA . ALA A 1 85 ? 6.515 -3.035 -1.647 1.00 97.19 85 ALA A CA 1
ATOM 669 C C . ALA A 1 85 ? 7.298 -2.726 -2.933 1.00 97.19 85 ALA A C 1
ATOM 671 O O . ALA A 1 85 ? 6.787 -2.955 -4.023 1.00 97.19 85 ALA A O 1
ATOM 672 N N . GLU A 1 86 ? 8.549 -2.274 -2.822 1.00 97.06 86 GLU A N 1
ATOM 673 C CA . GLU A 1 86 ? 9.411 -1.996 -3.972 1.00 97.06 86 GLU A CA 1
ATOM 674 C C . GLU A 1 86 ? 9.775 -3.267 -4.738 1.00 97.06 86 GLU A C 1
ATOM 676 O O . GLU A 1 86 ? 9.706 -3.278 -5.965 1.00 97.06 86 GLU A O 1
ATOM 681 N N . TYR A 1 87 ? 10.084 -4.357 -4.034 1.00 97.19 87 TYR A N 1
ATOM 682 C CA . TYR A 1 87 ? 10.292 -5.658 -4.663 1.00 97.19 87 TYR A CA 1
ATOM 683 C C . TYR A 1 87 ? 9.055 -6.119 -5.451 1.00 97.19 87 TYR A C 1
ATOM 685 O O . TYR A 1 87 ? 9.175 -6.491 -6.615 1.00 97.19 87 TYR A O 1
ATOM 693 N N . LEU A 1 88 ? 7.866 -6.060 -4.839 1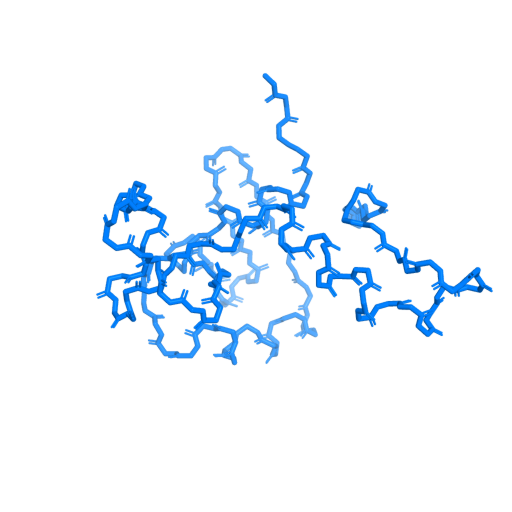.00 97.25 88 LEU A N 1
ATOM 694 C CA . LEU A 1 88 ? 6.615 -6.460 -5.494 1.00 97.25 88 LEU A CA 1
ATOM 695 C C . LEU A 1 88 ? 6.300 -5.573 -6.704 1.00 97.25 88 LEU A C 1
ATOM 697 O O . LEU A 1 88 ? 5.890 -6.076 -7.745 1.00 97.25 88 LEU A O 1
ATOM 701 N N . PHE A 1 89 ? 6.519 -4.264 -6.579 1.00 97.19 89 PHE A N 1
ATOM 702 C CA . PHE A 1 89 ? 6.282 -3.314 -7.659 1.00 97.19 89 PHE A CA 1
ATOM 703 C C . PHE A 1 89 ? 7.214 -3.560 -8.850 1.00 97.19 89 PHE A C 1
ATOM 705 O O . PHE A 1 89 ? 6.739 -3.593 -9.984 1.00 97.19 89 PHE A O 1
ATOM 712 N N . LYS A 1 90 ? 8.506 -3.822 -8.606 1.00 97.88 90 LYS A N 1
ATOM 713 C CA . LYS A 1 90 ? 9.453 -4.215 -9.661 1.00 97.88 90 LYS A CA 1
ATOM 714 C C . LYS A 1 90 ? 8.963 -5.446 -10.413 1.00 97.88 90 LYS A C 1
ATOM 716 O O . LYS A 1 90 ? 8.812 -5.387 -11.625 1.00 97.88 90 LYS A O 1
ATOM 721 N N . GLN A 1 91 ? 8.627 -6.518 -9.693 1.00 98.12 91 GLN A N 1
ATOM 722 C CA . GLN A 1 91 ? 8.139 -7.753 -10.315 1.00 98.12 91 GLN A CA 1
ATOM 723 C C . GLN A 1 91 ? 6.865 -7.538 -11.138 1.00 98.12 91 GLN A C 1
ATOM 725 O O . GLN A 1 91 ? 6.756 -8.038 -12.253 1.00 98.12 91 GLN A O 1
ATOM 730 N N . ALA A 1 92 ? 5.907 -6.775 -10.607 1.00 97.69 92 ALA A N 1
ATOM 731 C CA . ALA A 1 92 ? 4.638 -6.511 -11.282 1.00 97.69 92 ALA A CA 1
ATOM 732 C C . ALA A 1 92 ? 4.780 -5.612 -12.521 1.00 97.69 92 ALA A C 1
ATOM 734 O O . ALA A 1 92 ? 3.863 -5.542 -13.335 1.00 97.69 92 ALA A O 1
ATOM 735 N N . THR A 1 93 ? 5.904 -4.907 -12.658 1.00 98.00 93 THR A N 1
ATOM 736 C CA . THR A 1 93 ? 6.144 -3.953 -13.746 1.00 98.00 93 THR A CA 1
ATOM 737 C C . THR A 1 93 ? 7.271 -4.373 -14.683 1.00 98.00 93 THR A C 1
ATOM 739 O O . THR A 1 93 ? 7.574 -3.640 -15.617 1.00 98.00 93 THR A O 1
ATOM 742 N N . THR A 1 94 ? 7.854 -5.562 -14.498 1.00 97.75 94 THR A N 1
ATOM 743 C CA . THR A 1 94 ? 8.915 -6.103 -15.361 1.00 97.75 94 THR A CA 1
ATOM 744 C C . THR A 1 94 ? 8.524 -6.109 -16.838 1.00 97.75 94 THR A C 1
ATOM 746 O O . THR A 1 94 ? 9.325 -5.717 -17.674 1.00 97.75 94 THR A O 1
ATOM 749 N N . THR A 1 95 ? 7.289 -6.494 -17.171 1.00 97.50 95 THR A N 1
ATOM 750 C CA . THR A 1 95 ? 6.806 -6.526 -18.565 1.00 97.50 95 THR A CA 1
ATOM 751 C C . THR A 1 95 ? 6.514 -5.141 -19.143 1.00 97.50 95 THR A C 1
ATOM 753 O O . THR A 1 95 ? 6.346 -5.008 -20.352 1.00 97.50 95 THR A O 1
ATOM 756 N N . LEU A 1 96 ? 6.428 -4.116 -18.291 1.00 96.75 96 LEU A N 1
ATOM 757 C CA . LEU A 1 96 ? 6.176 -2.727 -18.681 1.00 96.75 96 LEU A CA 1
ATOM 758 C C . LEU A 1 96 ? 7.474 -1.934 -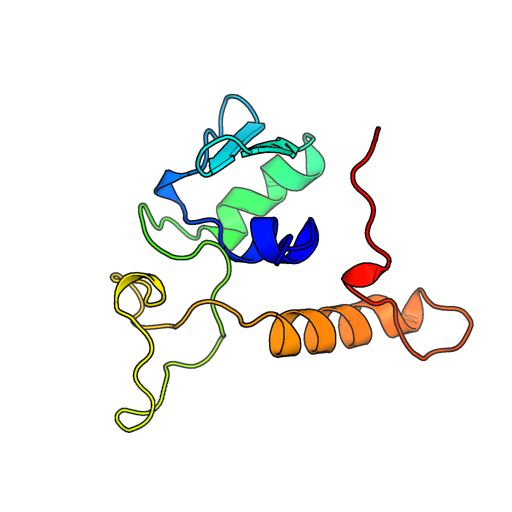18.868 1.00 96.75 96 LEU A C 1
ATOM 760 O O . LEU A 1 96 ? 7.452 -0.877 -19.491 1.00 96.75 96 LEU A O 1
ATOM 764 N N . ASP A 1 97 ? 8.580 -2.413 -18.301 1.00 96.81 97 ASP A N 1
ATOM 765 C CA . ASP A 1 97 ? 9.897 -1.797 -18.405 1.00 96.81 97 ASP A CA 1
ATOM 766 C C . ASP A 1 97 ? 10.660 -2.381 -19.608 1.00 96.81 97 ASP A C 1
ATOM 768 O O . ASP A 1 97 ? 10.974 -3.573 -19.597 1.00 96.81 97 ASP A O 1
ATOM 772 N N . PRO A 1 98 ? 11.028 -1.569 -20.620 1.00 95.69 98 PRO A N 1
ATOM 773 C CA . PRO A 1 98 ? 11.780 -2.034 -21.788 1.00 95.69 98 PRO A CA 1
ATOM 774 C C . PRO A 1 98 ? 13.112 -2.722 -21.462 1.00 95.69 98 PRO A C 1
ATOM 776 O O . PRO A 1 98 ? 13.614 -3.495 -22.272 1.00 95.69 98 PRO A O 1
ATOM 779 N N . THR A 1 99 ? 13.702 -2.441 -20.297 1.00 95.88 99 THR A N 1
ATOM 780 C CA . THR A 1 99 ? 14.959 -3.067 -19.858 1.00 95.88 99 THR A CA 1
ATOM 781 C C . THR A 1 99 ? 14.752 -4.412 -19.156 1.00 95.88 99 THR A C 1
ATOM 783 O O . THR A 1 99 ? 15.717 -5.131 -18.907 1.00 95.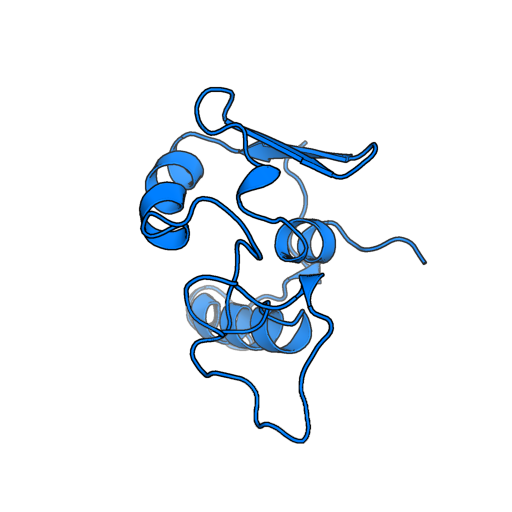88 99 THR A O 1
ATOM 786 N N . GLY A 1 100 ? 13.507 -4.753 -18.803 1.00 95.50 100 GLY A N 1
ATOM 787 C CA . GLY A 1 100 ? 13.161 -5.944 -18.026 1.00 95.50 100 GLY A CA 1
ATOM 788 C C . GLY A 1 100 ? 13.517 -5.871 -16.534 1.00 95.50 100 GLY A C 1
ATOM 789 O O . GLY A 1 100 ? 13.311 -6.848 -15.815 1.00 95.50 100 GLY A O 1
ATOM 790 N N . ALA A 1 101 ? 14.028 -4.744 -16.026 1.00 95.50 101 ALA A N 1
ATOM 791 C CA . ALA A 1 101 ? 14.390 -4.601 -14.612 1.00 95.50 101 ALA A CA 1
ATOM 792 C C . ALA A 1 101 ? 13.177 -4.336 -13.695 1.00 95.50 101 ALA A C 1
ATOM 794 O O . ALA A 1 101 ? 13.209 -4.655 -12.500 1.00 95.50 101 ALA A O 1
ATOM 795 N N . GLY A 1 102 ? 12.106 -3.774 -14.257 1.00 97.50 102 GLY A N 1
ATOM 796 C CA . GLY A 1 102 ? 10.926 -3.314 -13.538 1.00 97.50 102 GLY A CA 1
ATOM 797 C C . GLY A 1 102 ? 11.116 -1.915 -12.947 1.00 97.50 102 GLY A C 1
ATOM 798 O O . GLY A 1 102 ? 12.212 -1.494 -12.565 1.00 97.50 102 GLY A O 1
ATOM 799 N N . TYR A 1 103 ? 10.012 -1.186 -12.815 1.00 97.00 103 TYR A N 1
ATOM 800 C CA . TYR A 1 103 ? 10.011 0.151 -12.232 1.00 97.00 103 TYR A CA 1
ATOM 801 C C . TYR A 1 103 ? 10.117 0.116 -10.701 1.00 97.00 103 TYR A C 1
ATOM 803 O O . TYR A 1 103 ? 9.815 -0.868 -10.029 1.00 97.00 103 TYR A O 1
ATOM 811 N N . THR A 1 104 ? 10.542 1.238 -10.126 1.00 95.81 104 THR A N 1
ATOM 812 C CA . THR A 1 104 ? 10.755 1.452 -8.689 1.00 95.81 104 THR A CA 1
ATOM 813 C C . THR A 1 104 ? 9.690 2.371 -8.104 1.00 95.81 104 THR A C 1
ATOM 815 O O . THR A 1 104 ? 9.168 3.263 -8.779 1.00 95.81 104 THR A O 1
ATOM 818 N N . LEU A 1 105 ? 9.412 2.236 -6.806 1.00 94.94 105 LEU A N 1
ATOM 819 C CA . LEU A 1 105 ? 8.457 3.120 -6.130 1.00 94.94 105 LEU A CA 1
ATOM 820 C C . LEU A 1 105 ? 8.951 4.568 -6.087 1.00 94.94 105 LEU A C 1
ATOM 822 O O . LEU A 1 105 ? 8.137 5.490 -6.016 1.00 94.94 105 LEU A O 1
ATOM 826 N N . ARG A 1 106 ? 10.270 4.785 -6.154 1.00 91.31 106 ARG A N 1
ATOM 827 C CA . ARG A 1 106 ? 10.885 6.118 -6.215 1.00 91.31 106 ARG A CA 1
ATOM 828 C C . ARG A 1 106 ? 10.649 6.827 -7.552 1.00 91.31 106 ARG A C 1
ATOM 830 O O . ARG A 1 106 ? 10.719 8.057 -7.592 1.00 91.31 106 ARG A O 1
ATOM 837 N N . GLN A 1 107 ? 10.389 6.091 -8.631 1.00 92.81 107 GLN A N 1
ATOM 838 C CA . GLN A 1 107 ? 10.049 6.673 -9.934 1.00 92.81 107 GLN A CA 1
ATOM 839 C C . GLN A 1 107 ? 8.605 7.175 -9.984 1.00 92.81 107 GLN A C 1
ATOM 841 O O . GLN A 1 107 ? 8.309 8.064 -10.780 1.00 92.81 107 GLN A O 1
ATOM 846 N N . LEU A 1 108 ? 7.726 6.688 -9.101 1.00 90.88 108 LEU A N 1
ATOM 847 C CA . LEU A 1 108 ? 6.375 7.222 -8.989 1.00 90.88 108 LEU A CA 1
ATOM 848 C C . LEU A 1 108 ? 6.425 8.699 -8.587 1.00 90.88 108 LEU A C 1
ATOM 850 O O . LEU A 1 108 ? 7.123 9.117 -7.654 1.00 90.88 108 LEU A O 1
ATOM 854 N N . ARG A 1 109 ? 5.672 9.507 -9.325 1.00 84.56 109 ARG A N 1
ATOM 855 C CA . ARG A 1 109 ? 5.502 10.933 -9.069 1.00 84.56 109 ARG A CA 1
ATOM 856 C C . ARG A 1 109 ? 4.035 11.193 -8.754 1.00 84.56 109 ARG A C 1
ATOM 858 O O . ARG A 1 109 ? 3.170 10.600 -9.403 1.00 84.56 109 ARG A O 1
ATOM 865 N N . PRO A 1 110 ? 3.735 12.064 -7.774 1.00 76.88 110 PRO A N 1
ATOM 866 C CA . PRO A 1 110 ? 2.400 12.615 -7.654 1.00 76.88 110 PRO A CA 1
ATOM 867 C C . PRO A 1 110 ? 2.005 13.218 -8.996 1.00 76.88 110 PRO A C 1
ATOM 869 O O . PRO A 1 110 ? 2.818 13.862 -9.662 1.00 76.88 110 PRO A O 1
ATOM 872 N N . ARG A 1 111 ? 0.760 12.989 -9.390 1.00 71.56 111 ARG A N 1
ATOM 873 C CA . ARG A 1 111 ? 0.183 13.724 -10.504 1.00 71.56 111 ARG A CA 1
ATOM 874 C C . ARG A 1 111 ? 0.018 15.176 -10.038 1.00 71.56 111 ARG A C 1
ATOM 876 O O . ARG A 1 111 ? -0.501 15.371 -8.937 1.00 71.56 111 ARG A O 1
ATOM 883 N N . ALA A 1 112 ? 0.539 16.126 -10.815 1.00 58.38 112 ALA A N 1
ATOM 884 C CA . ALA A 1 112 ? 0.333 17.556 -10.584 1.00 58.38 112 ALA A CA 1
ATOM 885 C C . ALA A 1 112 ? -1.155 17.913 -10.695 1.00 58.38 112 ALA A C 1
ATOM 887 O O . ALA A 1 112 ? -1.857 17.232 -11.487 1.00 58.38 112 ALA A O 1
#

Organism: Streptoalloteichus hindustanus (NCBI:txid2017)